Protein AF-A0A0U3MTY4-F1 (afdb_monomer_lite)

Structure (mmCIF, N/CA/C/O backbone):
data_AF-A0A0U3MTY4-F1
#
_entry.id   AF-A0A0U3MTY4-F1
#
loop_
_atom_site.group_PDB
_atom_site.id
_atom_site.type_symbol
_atom_site.label_atom_id
_atom_site.label_alt_id
_atom_site.label_comp_id
_atom_site.label_asym_id
_atom_site.label_entity_id
_atom_site.label_seq_id
_atom_site.pdbx_PDB_ins_code
_atom_site.Cartn_x
_atom_site.Cartn_y
_atom_site.Cartn_z
_atom_site.occupancy
_atom_site.B_iso_or_equiv
_atom_site.auth_seq_id
_atom_site.auth_comp_id
_atom_site.auth_asym_id
_atom_site.auth_atom_id
_atom_site.pdbx_PDB_model_num
ATOM 1 N N . MET A 1 1 ? -10.548 7.466 14.476 1.00 52.12 1 MET A N 1
ATOM 2 C CA . MET A 1 1 ? -11.327 6.507 13.657 1.00 52.12 1 MET A CA 1
ATOM 3 C C . MET A 1 1 ? -10.602 5.172 13.724 1.00 52.12 1 MET A C 1
ATOM 5 O O . MET A 1 1 ? -9.412 5.164 13.450 1.00 52.12 1 MET A O 1
ATOM 9 N N . ARG A 1 2 ? -11.253 4.092 14.171 1.00 67.44 2 ARG A N 1
ATOM 10 C CA . ARG A 1 2 ? -10.624 2.764 14.295 1.00 67.44 2 ARG A CA 1
ATOM 11 C C . ARG A 1 2 ? -10.901 1.958 13.025 1.00 67.44 2 ARG A C 1
ATOM 13 O O . ARG A 1 2 ? -12.053 1.902 12.595 1.00 67.44 2 ARG A O 1
ATOM 20 N N . LEU A 1 3 ? -9.863 1.382 12.421 1.00 75.12 3 LEU A N 1
ATOM 21 C CA . LEU A 1 3 ? -10.005 0.488 11.269 1.00 75.12 3 LEU A CA 1
ATOM 22 C C . LEU A 1 3 ? -10.712 -0.800 11.706 1.00 75.12 3 LEU A C 1
ATOM 24 O O . LEU A 1 3 ? -10.454 -1.323 12.790 1.00 75.12 3 LEU A O 1
ATOM 28 N N . ARG A 1 4 ? -11.644 -1.280 10.882 1.00 81.06 4 ARG A N 1
ATOM 29 C CA . ARG A 1 4 ? -12.361 -2.536 11.125 1.00 81.06 4 ARG A CA 1
ATOM 30 C C . ARG A 1 4 ? -11.575 -3.676 10.496 1.00 81.06 4 ARG A C 1
ATOM 32 O O . ARG A 1 4 ? -11.135 -3.550 9.359 1.00 81.06 4 ARG A O 1
ATOM 39 N N . GLU A 1 5 ? -11.465 -4.800 11.192 1.00 79.62 5 GLU A N 1
ATOM 40 C CA . GLU A 1 5 ? -10.658 -5.940 10.735 1.00 79.62 5 GLU A CA 1
ATOM 41 C C . GLU A 1 5 ? -11.144 -6.539 9.410 1.00 79.62 5 GLU A C 1
ATOM 43 O O . GLU A 1 5 ? -10.334 -6.932 8.582 1.00 79.62 5 GLU A O 1
ATOM 48 N N . ARG A 1 6 ? -12.457 -6.516 9.158 1.00 83.38 6 ARG A N 1
ATOM 49 C CA . ARG A 1 6 ? -13.062 -6.969 7.891 1.00 83.38 6 ARG A CA 1
ATOM 50 C C . ARG A 1 6 ? -12.635 -6.153 6.661 1.00 83.38 6 ARG A C 1
ATOM 52 O O . ARG A 1 6 ? -12.766 -6.625 5.541 1.00 83.38 6 ARG A O 1
ATOM 59 N N . ASP A 1 7 ? -12.230 -4.902 6.874 1.00 85.06 7 ASP A N 1
ATOM 60 C CA . ASP A 1 7 ? -11.846 -3.961 5.820 1.00 85.06 7 ASP A CA 1
ATOM 61 C C . ASP A 1 7 ? -10.319 -4.017 5.572 1.00 85.06 7 ASP A C 1
ATOM 63 O O . ASP A 1 7 ? -9.803 -3.315 4.699 1.00 85.06 7 ASP A O 1
ATOM 67 N N . LEU A 1 8 ? -9.584 -4.830 6.345 1.00 87.50 8 LEU A N 1
ATOM 68 C CA . LEU A 1 8 ? -8.151 -5.046 6.182 1.00 87.50 8 LEU A CA 1
ATOM 69 C C . LEU A 1 8 ? -7.893 -6.122 5.130 1.00 87.50 8 LEU A C 1
ATOM 71 O O . LEU A 1 8 ? -8.484 -7.199 5.144 1.00 87.50 8 LEU A O 1
ATOM 75 N N . VAL A 1 9 ? -6.944 -5.834 4.253 1.00 86.88 9 VAL A N 1
ATOM 76 C CA . VAL A 1 9 ? -6.429 -6.752 3.246 1.00 86.88 9 VAL A CA 1
ATOM 77 C C . VAL A 1 9 ? -4.999 -7.110 3.632 1.00 86.88 9 VAL A C 1
ATOM 79 O O . VAL A 1 9 ? -4.220 -6.243 4.039 1.00 86.88 9 VAL A O 1
ATOM 82 N N . THR A 1 10 ? -4.657 -8.392 3.520 1.00 86.19 10 THR A N 1
ATOM 83 C CA . THR A 1 10 ? -3.276 -8.853 3.666 1.00 86.19 10 THR A CA 1
ATOM 84 C C . THR A 1 10 ? -2.502 -8.507 2.403 1.00 86.19 10 THR A C 1
ATOM 86 O O . THR A 1 10 ? -2.853 -8.959 1.312 1.00 86.19 10 THR A O 1
ATOM 89 N N . VAL A 1 11 ? -1.446 -7.721 2.559 1.00 88.06 11 VAL A N 1
ATOM 90 C CA . VAL A 1 11 ? -0.533 -7.324 1.488 1.00 88.06 11 VAL A CA 1
ATOM 91 C C . VAL A 1 11 ? 0.891 -7.639 1.913 1.00 88.06 11 VAL A C 1
ATOM 93 O O . VAL A 1 11 ? 1.155 -7.923 3.083 1.00 88.06 11 VAL A O 1
ATOM 96 N N . TYR A 1 12 ? 1.814 -7.577 0.962 1.00 88.38 12 TYR A N 1
ATOM 97 C CA . TYR A 1 12 ? 3.202 -7.925 1.227 1.00 88.38 12 TYR A CA 1
ATOM 98 C C . TYR A 1 12 ? 4.131 -6.813 0.787 1.00 88.38 12 TYR A C 1
ATOM 100 O O . TYR A 1 12 ? 4.088 -6.381 -0.364 1.00 88.38 12 TYR A O 1
ATOM 108 N N . LEU A 1 13 ? 4.950 -6.361 1.727 1.00 89.50 13 LEU A N 1
ATOM 109 C CA . LEU A 1 13 ? 5.934 -5.311 1.541 1.00 89.50 13 LEU A CA 1
ATOM 110 C C . LEU A 1 13 ? 7.267 -5.921 1.132 1.00 89.50 13 LEU A C 1
ATOM 112 O O . LEU A 1 13 ? 7.789 -6.796 1.823 1.00 89.50 13 LEU A O 1
ATOM 116 N N . LYS A 1 14 ? 7.826 -5.417 0.039 1.00 88.88 14 LYS A N 1
ATOM 117 C CA . LYS A 1 14 ? 9.203 -5.652 -0.374 1.00 88.88 14 LYS A CA 1
ATOM 118 C C . LYS A 1 14 ? 9.987 -4.368 -0.207 1.00 88.88 14 LYS A C 1
ATOM 120 O O . LYS A 1 14 ? 9.618 -3.339 -0.771 1.00 88.88 14 LYS A O 1
ATOM 125 N N . ARG A 1 15 ? 11.072 -4.437 0.556 1.00 89.44 15 ARG A N 1
ATOM 126 C CA . ARG A 1 15 ? 11.910 -3.264 0.800 1.00 89.44 15 ARG A CA 1
ATOM 127 C C . ARG A 1 15 ? 12.653 -2.864 -0.458 1.00 89.44 15 ARG A C 1
ATOM 129 O O . ARG A 1 15 ? 13.180 -3.733 -1.149 1.00 89.44 15 ARG A O 1
ATOM 136 N N . TRP A 1 16 ? 12.700 -1.574 -0.743 1.00 87.88 16 TRP A N 1
ATOM 137 C CA . TRP A 1 16 ? 13.587 -1.064 -1.778 1.00 87.88 16 TRP A CA 1
ATOM 138 C C . TRP A 1 16 ? 15.035 -1.080 -1.280 1.00 87.88 16 TRP A C 1
ATOM 140 O O . TRP A 1 16 ? 15.312 -0.714 -0.136 1.00 87.88 16 TRP A O 1
ATOM 150 N N . GLN A 1 17 ? 15.956 -1.535 -2.127 1.00 85.00 17 GLN A N 1
ATOM 151 C CA . GLN A 1 17 ? 17.382 -1.567 -1.823 1.00 85.00 17 GLN A CA 1
ATOM 152 C C . GLN A 1 17 ? 18.210 -1.220 -3.058 1.00 85.00 17 GLN A C 1
ATOM 154 O O . GLN A 1 17 ? 17.905 -1.636 -4.179 1.00 85.00 17 GLN A O 1
ATOM 159 N N . GLU A 1 18 ? 19.281 -0.471 -2.831 1.00 82.94 18 GLU A N 1
ATOM 160 C CA . GLU A 1 18 ? 20.326 -0.227 -3.818 1.00 82.94 18 GLU A CA 1
ATOM 161 C C . GLU A 1 18 ? 21.480 -1.157 -3.461 1.00 82.94 18 GLU A C 1
ATOM 163 O O . GLU A 1 18 ? 22.083 -1.026 -2.397 1.00 82.94 18 GLU A O 1
ATOM 168 N N . ILE A 1 19 ? 21.708 -2.164 -4.302 1.00 76.69 19 ILE A N 1
ATOM 169 C CA . ILE A 1 19 ? 22.835 -3.080 -4.143 1.00 76.69 19 ILE A CA 1
ATOM 170 C C . ILE A 1 19 ? 23.968 -2.505 -4.981 1.00 76.69 19 ILE A C 1
ATOM 172 O O . ILE A 1 19 ? 23.798 -2.261 -6.178 1.00 76.69 19 ILE A O 1
ATOM 176 N N . GLU A 1 20 ? 25.098 -2.261 -4.333 1.00 75.38 20 GLU A N 1
ATOM 177 C CA . GLU A 1 20 ? 26.342 -1.914 -5.004 1.00 75.38 20 GLU A CA 1
ATOM 178 C C . GLU A 1 20 ? 27.078 -3.212 -5.326 1.00 75.38 20 GLU A C 1
ATOM 180 O O . GLU A 1 20 ? 27.312 -4.032 -4.435 1.00 75.38 20 GLU A O 1
ATOM 185 N N . ASP A 1 21 ? 27.358 -3.428 -6.607 1.00 73.88 21 ASP A N 1
ATOM 186 C CA . ASP A 1 21 ? 28.194 -4.543 -7.044 1.00 73.88 21 ASP A CA 1
ATOM 187 C C . ASP A 1 21 ? 29.683 -4.164 -6.965 1.00 73.88 21 ASP A C 1
ATOM 189 O O . ASP A 1 21 ? 30.025 -2.983 -6.861 1.00 73.88 21 ASP A O 1
ATOM 193 N N . ASP A 1 22 ? 30.570 -5.156 -7.041 1.00 69.00 22 ASP A N 1
ATOM 194 C CA . ASP A 1 22 ? 32.033 -5.007 -6.936 1.00 69.00 22 ASP A CA 1
ATOM 195 C C . ASP A 1 22 ? 32.613 -4.068 -8.018 1.00 69.00 22 ASP A C 1
ATOM 197 O O . ASP A 1 22 ? 33.683 -3.486 -7.863 1.00 69.00 22 ASP A O 1
ATOM 201 N N . GLU A 1 23 ? 31.853 -3.832 -9.091 1.00 73.81 23 GLU A N 1
ATOM 202 C CA . GLU A 1 23 ? 32.178 -2.890 -10.168 1.00 73.81 23 GLU A CA 1
ATOM 203 C C . GLU A 1 23 ? 31.660 -1.453 -9.933 1.00 73.81 23 GLU A C 1
ATOM 205 O O . GLU A 1 23 ? 31.729 -0.614 -10.834 1.00 73.81 23 GLU A O 1
ATOM 210 N N . GLY A 1 24 ? 31.116 -1.141 -8.750 1.00 64.75 24 GLY A N 1
ATOM 211 C CA . GLY A 1 24 ? 30.601 0.192 -8.401 1.00 64.75 24 GLY A CA 1
ATOM 212 C C . GLY A 1 24 ? 29.316 0.583 -9.142 1.00 64.75 24 GLY A C 1
ATOM 213 O O . GLY A 1 24 ? 28.932 1.754 -9.169 1.00 64.75 24 GLY A O 1
ATOM 214 N N . ASN A 1 25 ? 28.640 -0.386 -9.764 1.00 70.31 25 ASN A N 1
ATOM 215 C CA . ASN A 1 25 ? 27.360 -0.176 -10.430 1.00 70.31 25 ASN A CA 1
ATOM 216 C C . ASN A 1 25 ? 26.207 -0.314 -9.427 1.00 70.31 25 ASN A C 1
ATOM 218 O O . ASN A 1 25 ? 26.067 -1.337 -8.757 1.00 70.31 25 ASN A O 1
ATOM 222 N N . SER A 1 26 ? 25.342 0.702 -9.356 1.00 72.81 26 SER A N 1
ATOM 223 C CA . SER A 1 26 ? 24.161 0.695 -8.485 1.00 72.81 26 SER A CA 1
ATOM 224 C C . SER A 1 26 ? 22.995 -0.053 -9.141 1.00 72.81 26 SER A C 1
ATOM 226 O O . SER A 1 26 ? 22.286 0.489 -9.998 1.00 72.81 26 SER A O 1
ATOM 228 N N . ILE A 1 27 ? 22.757 -1.295 -8.722 1.00 74.94 27 ILE A N 1
ATOM 229 C CA . ILE A 1 27 ? 21.599 -2.081 -9.151 1.00 74.94 27 ILE A CA 1
ATOM 230 C C . ILE A 1 27 ? 20.421 -1.727 -8.238 1.00 74.94 27 ILE A C 1
ATOM 232 O O . ILE A 1 27 ? 20.386 -2.068 -7.054 1.00 74.94 27 ILE A O 1
ATOM 236 N N . LYS A 1 28 ? 19.432 -1.022 -8.797 1.00 82.25 28 LYS A N 1
ATOM 237 C CA . LYS A 1 28 ? 18.185 -0.679 -8.097 1.00 82.25 28 LYS A CA 1
ATOM 238 C C . LYS A 1 28 ? 17.263 -1.890 -8.079 1.00 82.25 28 LYS A C 1
ATOM 240 O O . LYS A 1 28 ? 16.896 -2.394 -9.141 1.00 82.25 28 LYS A O 1
ATOM 245 N N . GLY A 1 29 ? 16.849 -2.326 -6.894 1.00 82.12 29 GLY A N 1
ATOM 246 C CA . GLY A 1 29 ? 16.024 -3.518 -6.755 1.00 82.12 29 GLY A CA 1
ATOM 247 C C . GLY A 1 29 ? 15.126 -3.516 -5.527 1.00 82.12 29 GLY A C 1
ATOM 248 O O . GLY A 1 29 ? 15.065 -2.564 -4.751 1.00 82.12 29 GLY A O 1
ATOM 249 N N . TYR A 1 30 ? 14.411 -4.624 -5.375 1.00 84.44 30 TYR A N 1
ATOM 250 C CA . TYR A 1 30 ? 13.613 -4.921 -4.195 1.00 84.44 30 TYR A CA 1
ATOM 251 C C . TYR A 1 30 ? 14.207 -6.128 -3.478 1.00 84.44 30 TYR A C 1
ATOM 253 O O . TYR A 1 30 ? 14.767 -7.019 -4.117 1.00 84.44 30 TYR A O 1
ATOM 261 N N . SER A 1 31 ? 14.044 -6.171 -2.161 1.00 81.94 31 SER A N 1
ATOM 262 C CA . SER A 1 31 ? 14.431 -7.318 -1.354 1.00 81.94 31 SER A CA 1
ATOM 263 C C . SER A 1 31 ? 13.641 -8.568 -1.744 1.00 81.94 31 SER A C 1
ATOM 265 O O . SER A 1 31 ? 12.460 -8.512 -2.108 1.00 81.94 31 SER A O 1
ATOM 267 N N . ASN A 1 32 ? 14.306 -9.715 -1.615 1.00 76.06 32 ASN A N 1
ATOM 268 C CA . ASN A 1 32 ? 13.680 -11.028 -1.735 1.00 76.06 32 ASN A CA 1
ATOM 269 C C . ASN A 1 32 ? 12.766 -11.338 -0.538 1.00 76.06 32 ASN A C 1
ATOM 271 O O . ASN A 1 32 ? 11.873 -12.179 -0.650 1.00 76.06 32 ASN A O 1
ATOM 275 N N . GLU A 1 33 ? 12.970 -10.660 0.594 1.00 77.38 33 GLU A N 1
ATOM 276 C CA . GLU A 1 33 ? 12.157 -10.819 1.793 1.00 77.38 33 GLU A CA 1
ATOM 277 C C . GLU A 1 33 ? 10.846 -10.038 1.660 1.00 77.38 33 GLU A C 1
ATOM 279 O O . GLU A 1 33 ? 10.830 -8.830 1.412 1.00 77.38 33 GLU A O 1
ATOM 284 N N . ALA A 1 34 ? 9.729 -10.745 1.834 1.00 81.94 34 ALA A N 1
ATOM 285 C CA . ALA A 1 34 ? 8.394 -10.167 1.820 1.00 81.94 34 ALA A CA 1
ATOM 286 C C . ALA A 1 34 ? 7.831 -10.127 3.245 1.00 81.94 34 ALA A C 1
ATOM 288 O O . ALA A 1 34 ? 7.664 -11.167 3.884 1.00 81.94 34 ALA A O 1
ATOM 289 N N . ILE A 1 35 ? 7.513 -8.929 3.733 1.00 85.94 35 ILE A N 1
ATOM 290 C CA . ILE A 1 35 ? 6.916 -8.724 5.054 1.00 85.94 35 ILE A CA 1
ATOM 291 C C . ILE A 1 35 ? 5.398 -8.696 4.891 1.00 85.94 35 ILE A C 1
ATOM 293 O O . ILE A 1 35 ? 4.859 -7.840 4.188 1.00 85.94 35 ILE A O 1
ATOM 297 N N . GLU A 1 36 ? 4.705 -9.636 5.532 1.00 85.56 36 GLU A N 1
ATOM 298 C CA . GLU A 1 36 ? 3.243 -9.647 5.556 1.00 85.56 36 GLU A CA 1
ATOM 299 C C . GLU A 1 36 ? 2.723 -8.516 6.445 1.00 85.56 36 GLU A C 1
ATOM 301 O O . GLU A 1 36 ? 3.131 -8.371 7.598 1.00 85.56 36 GLU A O 1
ATOM 306 N N . LEU A 1 37 ? 1.791 -7.726 5.921 1.00 88.06 37 LEU A N 1
ATOM 307 C CA . LEU A 1 37 ? 1.131 -6.682 6.687 1.00 88.06 37 LEU A CA 1
ATOM 308 C C . LEU A 1 37 ? -0.350 -6.593 6.328 1.00 88.06 37 LEU A C 1
ATOM 310 O O . LEU A 1 37 ? -0.784 -6.951 5.233 1.00 88.06 37 LEU A O 1
ATOM 314 N N . LYS A 1 38 ? -1.144 -6.084 7.268 1.00 88.56 38 LYS A N 1
ATOM 315 C CA . LYS A 1 38 ? -2.581 -5.871 7.086 1.00 88.56 38 LYS A CA 1
ATOM 316 C C . LYS A 1 38 ? -2.863 -4.381 7.006 1.00 88.56 38 LYS A C 1
ATOM 318 O O . LYS A 1 38 ? -2.589 -3.641 7.947 1.00 88.56 38 LYS A O 1
ATOM 323 N N . MET A 1 39 ? -3.424 -3.937 5.889 1.00 90.44 39 MET A N 1
ATOM 324 C CA . MET A 1 39 ? -3.810 -2.540 5.685 1.00 90.44 39 MET A CA 1
ATOM 325 C C . MET A 1 39 ? -5.165 -2.450 4.994 1.00 90.44 39 MET A C 1
ATOM 327 O O . MET A 1 39 ? -5.580 -3.363 4.284 1.00 90.44 39 MET A O 1
ATOM 331 N N . ASN A 1 40 ? -5.875 -1.345 5.193 1.00 91.69 40 ASN A N 1
ATOM 332 C CA . ASN A 1 40 ? -7.065 -1.057 4.405 1.00 91.69 40 ASN A CA 1
ATOM 333 C C . ASN A 1 40 ? -6.639 -0.437 3.076 1.00 91.69 40 ASN A C 1
ATOM 335 O O . ASN A 1 40 ? -5.879 0.526 3.076 1.00 91.69 40 ASN A O 1
ATOM 339 N N . VAL A 1 41 ? -7.132 -0.983 1.968 1.00 90.50 41 VAL A N 1
ATOM 340 C CA . VAL A 1 41 ? -6.754 -0.576 0.611 1.00 90.50 41 VAL A CA 1
ATOM 341 C C . VAL A 1 41 ? -7.994 -0.043 -0.084 1.00 90.50 41 VAL A C 1
ATOM 343 O O . VAL A 1 41 ? -8.993 -0.751 -0.214 1.00 90.50 41 VAL A O 1
ATOM 346 N N . GLN A 1 42 ? -7.942 1.203 -0.537 1.00 90.25 42 GLN A N 1
ATOM 347 C CA . GLN A 1 42 ? -9.034 1.857 -1.251 1.00 90.25 42 GLN A CA 1
ATOM 348 C C . GLN A 1 42 ? -8.513 2.454 -2.558 1.00 90.25 42 GLN A C 1
ATOM 350 O O . GLN A 1 42 ? -7.336 2.785 -2.692 1.00 90.25 42 GLN A O 1
ATOM 355 N N . SER A 1 43 ? -9.380 2.589 -3.561 1.00 90.19 43 SER A N 1
ATOM 356 C CA . SER A 1 43 ? -9.030 3.371 -4.751 1.00 90.19 43 SER A CA 1
ATOM 357 C C . SER A 1 43 ? -8.879 4.841 -4.366 1.00 90.19 43 SER A C 1
ATOM 359 O O . SER A 1 43 ? -9.692 5.356 -3.597 1.00 90.19 43 SER A O 1
ATOM 361 N N . ALA A 1 44 ? -7.855 5.516 -4.892 1.00 87.62 44 ALA A N 1
ATOM 362 C CA . ALA A 1 44 ? -7.755 6.958 -4.732 1.00 87.62 44 ALA A CA 1
ATOM 363 C C . ALA A 1 44 ? -8.953 7.629 -5.419 1.00 87.62 44 ALA A C 1
ATOM 365 O O . ALA A 1 44 ? -9.355 7.251 -6.520 1.00 87.62 44 ALA A O 1
ATOM 366 N N . GLY A 1 45 ? -9.558 8.601 -4.743 1.00 85.75 45 GLY A N 1
ATOM 367 C CA . GLY A 1 45 ? -10.759 9.272 -5.219 1.00 85.75 45 GLY A CA 1
ATOM 368 C C . GLY A 1 45 ? -10.945 10.637 -4.570 1.00 85.75 45 GLY A C 1
ATOM 369 O O . GLY A 1 45 ? -10.211 11.020 -3.660 1.00 85.75 45 GLY A O 1
ATOM 370 N N . GLY A 1 46 ? -11.945 11.374 -5.048 1.00 86.50 46 GLY A N 1
ATOM 371 C CA . GLY A 1 46 ? -12.230 12.740 -4.613 1.00 86.50 46 GLY A CA 1
ATOM 372 C C . GLY A 1 46 ? -11.533 13.806 -5.461 1.00 86.50 46 GLY A C 1
ATOM 373 O O . GLY A 1 46 ? -10.605 13.524 -6.219 1.00 86.50 46 GLY A O 1
ATOM 374 N N . GLN A 1 47 ? -12.003 15.050 -5.328 1.00 86.44 47 GLN A N 1
ATOM 375 C CA . GLN A 1 47 ? -11.545 16.179 -6.150 1.00 86.44 47 GLN A CA 1
ATOM 376 C C . GLN A 1 47 ? -10.041 16.448 -5.993 1.00 86.44 47 GLN A C 1
ATOM 378 O O . GLN A 1 47 ? -9.361 16.696 -6.980 1.00 86.44 47 GLN A O 1
ATOM 383 N N . ILE A 1 48 ? -9.505 16.326 -4.773 1.00 86.25 48 ILE A N 1
ATOM 384 C CA . ILE A 1 48 ? -8.083 16.582 -4.485 1.00 86.25 48 ILE A CA 1
ATOM 385 C C . ILE A 1 48 ? -7.184 15.572 -5.213 1.00 86.25 48 ILE A C 1
ATOM 387 O O . ILE A 1 48 ? -6.230 15.960 -5.883 1.00 86.25 48 ILE A O 1
ATOM 391 N N . ALA A 1 49 ? -7.509 14.279 -5.126 1.00 85.69 49 ALA A N 1
ATOM 392 C CA . ALA A 1 49 ? -6.733 13.233 -5.784 1.00 85.69 49 ALA A CA 1
ATOM 393 C C . ALA A 1 49 ? -6.837 13.325 -7.315 1.00 85.69 49 ALA A C 1
ATOM 395 O O . ALA A 1 49 ? -5.845 13.112 -8.006 1.00 85.69 49 ALA A O 1
ATOM 396 N N . ALA A 1 50 ? -8.012 13.679 -7.845 1.00 88.56 50 ALA A N 1
ATOM 397 C CA . ALA A 1 50 ? -8.207 13.871 -9.279 1.00 88.56 50 ALA A CA 1
ATOM 398 C C . ALA A 1 50 ? -7.357 15.023 -9.832 1.00 88.56 50 ALA A C 1
ATOM 400 O O . ALA A 1 50 ? -6.774 14.881 -10.900 1.00 88.56 50 ALA A O 1
ATOM 401 N N . THR A 1 51 ? -7.228 16.128 -9.097 1.00 90.19 51 THR A N 1
ATOM 402 C CA . THR A 1 51 ? -6.344 17.233 -9.492 1.00 90.19 51 THR A CA 1
ATOM 403 C C . THR A 1 51 ? -4.870 16.835 -9.433 1.00 90.19 51 THR A C 1
ATOM 405 O O . THR A 1 51 ? -4.110 17.210 -10.319 1.00 90.19 51 THR A O 1
ATOM 408 N N . LEU A 1 52 ? -4.461 16.076 -8.410 1.00 88.75 52 LEU A N 1
ATOM 409 C CA . LEU A 1 52 ? -3.056 15.710 -8.211 1.00 88.75 52 LEU A CA 1
ATOM 410 C C . LEU A 1 52 ? -2.568 14.654 -9.212 1.00 88.75 52 LEU A C 1
ATOM 412 O O . LEU A 1 52 ? -1.474 14.779 -9.751 1.00 88.75 52 LEU A O 1
ATOM 416 N N . TYR A 1 53 ? -3.372 13.617 -9.448 1.00 86.69 53 TYR A N 1
ATOM 417 C CA . TYR A 1 53 ? -2.980 12.462 -10.260 1.00 86.69 53 TYR A CA 1
ATOM 418 C C . TYR A 1 53 ? -3.597 12.462 -11.661 1.00 86.69 53 TYR A C 1
ATOM 420 O O . TYR A 1 53 ? -3.142 11.711 -12.520 1.00 86.69 53 TYR A O 1
ATOM 428 N N . GLY A 1 54 ? -4.623 13.279 -11.921 1.00 88.81 54 GLY A N 1
ATOM 429 C CA . GLY A 1 54 ? -5.260 13.397 -13.233 1.00 88.81 54 GLY A CA 1
ATOM 430 C C . GLY A 1 54 ? -5.635 12.037 -13.827 1.00 88.81 54 GLY A C 1
ATOM 431 O O . GLY A 1 54 ? -6.383 11.260 -13.230 1.00 88.81 54 GLY A O 1
ATOM 432 N N . SER A 1 55 ? -5.063 11.733 -14.993 1.00 87.12 55 SER A N 1
ATOM 433 C CA . SER A 1 55 ? -5.264 10.473 -15.722 1.00 87.12 55 SER A CA 1
ATOM 434 C C . SER A 1 55 ? -4.689 9.234 -15.021 1.00 87.12 55 SER A C 1
ATOM 436 O O . SER A 1 55 ? -5.051 8.114 -15.376 1.00 87.12 55 SER A O 1
ATOM 438 N N . GLU A 1 56 ? -3.806 9.404 -14.034 1.00 88.62 56 GLU A N 1
ATOM 439 C CA . GLU A 1 56 ? -3.197 8.304 -13.278 1.00 88.62 56 GLU A CA 1
ATOM 440 C C . GLU A 1 56 ? -4.032 7.870 -12.068 1.00 88.62 56 GLU A C 1
ATOM 442 O O . GLU A 1 56 ? -3.786 6.801 -11.515 1.00 88.62 56 GLU A O 1
ATOM 447 N N . LEU A 1 57 ? -5.062 8.639 -11.691 1.00 88.00 57 LEU A N 1
ATOM 448 C CA . LEU A 1 57 ? -5.973 8.340 -10.580 1.00 88.00 57 LEU A CA 1
ATOM 449 C C . LEU A 1 57 ? -6.441 6.867 -10.490 1.00 88.00 57 LEU A C 1
ATOM 451 O O . LEU A 1 57 ? -6.390 6.318 -9.387 1.00 88.00 57 LEU A O 1
ATOM 455 N N . PRO A 1 58 ? -6.858 6.177 -11.579 1.00 88.25 58 PRO A N 1
ATOM 456 C CA . PRO A 1 58 ? -7.272 4.769 -11.494 1.00 88.25 58 PRO A CA 1
ATOM 457 C C . PRO A 1 58 ? -6.154 3.809 -11.052 1.00 88.25 58 PRO A C 1
ATOM 459 O O . PRO A 1 58 ? -6.442 2.724 -10.535 1.00 88.25 58 PRO A O 1
ATOM 462 N N . TYR A 1 59 ? -4.892 4.198 -11.234 1.00 90.56 59 TYR A N 1
ATOM 463 C CA . TYR A 1 59 ? -3.700 3.428 -10.874 1.00 90.56 59 TYR A CA 1
ATOM 464 C C . TYR A 1 59 ? -3.137 3.792 -9.501 1.00 90.56 59 TYR A C 1
ATOM 466 O O . TYR A 1 59 ? -2.156 3.189 -9.064 1.00 90.56 59 TYR A O 1
ATOM 474 N N . VAL A 1 60 ? -3.765 4.745 -8.811 1.00 91.75 60 VAL A N 1
ATOM 475 C CA . VAL A 1 60 ? -3.384 5.159 -7.465 1.00 91.75 60 VAL A CA 1
ATOM 476 C C . VAL A 1 60 ? -4.335 4.530 -6.448 1.00 91.75 60 VAL A C 1
ATOM 478 O O . VAL A 1 60 ? -5.564 4.550 -6.591 1.00 91.75 60 VAL A O 1
ATOM 481 N N . LYS A 1 61 ? -3.768 3.948 -5.392 1.00 92.31 61 LYS A N 1
ATOM 482 C CA . LYS A 1 61 ? -4.508 3.435 -4.236 1.00 92.31 61 LYS A CA 1
ATOM 483 C C . LYS A 1 61 ? -4.182 4.271 -3.007 1.00 92.31 61 LYS A C 1
ATOM 485 O O . LYS A 1 61 ? -3.030 4.612 -2.762 1.00 92.31 61 LYS A O 1
ATOM 490 N N . ALA A 1 62 ? -5.209 4.572 -2.226 1.00 92.06 62 ALA A N 1
ATOM 491 C CA . ALA A 1 62 ? -5.085 5.187 -0.917 1.00 92.06 62 ALA A CA 1
ATOM 492 C C . ALA A 1 62 ? -5.229 4.091 0.138 1.00 92.06 62 ALA A C 1
ATOM 494 O O . ALA A 1 62 ? -6.252 3.406 0.198 1.00 92.06 62 ALA A O 1
ATOM 495 N N . CYS A 1 63 ? -4.200 3.915 0.956 1.00 91.88 63 CYS A N 1
ATOM 496 C CA . CYS A 1 63 ? -4.142 2.861 1.952 1.00 91.88 63 CYS A CA 1
ATOM 497 C C . CYS A 1 63 ? -4.029 3.438 3.358 1.00 91.88 63 CYS A C 1
ATOM 499 O O . CYS A 1 63 ? -3.414 4.481 3.569 1.00 91.88 63 CYS A O 1
ATOM 501 N N . LYS A 1 64 ? -4.607 2.740 4.333 1.00 92.06 64 LYS A N 1
ATOM 502 C CA . LYS A 1 64 ? -4.468 3.062 5.754 1.00 92.06 64 LYS A CA 1
ATOM 503 C C . LYS A 1 64 ? -3.840 1.890 6.468 1.00 92.06 64 LYS A C 1
ATOM 505 O O . LYS A 1 64 ? -4.412 0.799 6.500 1.00 92.06 64 LYS A O 1
ATOM 510 N N . TYR A 1 65 ? -2.681 2.134 7.051 1.00 92.06 65 TYR A N 1
ATOM 511 C CA . TYR A 1 65 ? -1.932 1.133 7.782 1.00 92.06 65 TYR A CA 1
ATOM 512 C C . TYR A 1 65 ? -1.866 1.493 9.262 1.00 92.06 65 TYR A C 1
ATOM 514 O O . TYR A 1 65 ? -1.623 2.641 9.631 1.00 92.06 65 TYR A O 1
ATOM 522 N N . GLN A 1 66 ? -2.100 0.499 10.108 1.00 89.38 66 GLN A N 1
ATOM 523 C CA . GLN A 1 66 ? -1.997 0.620 11.552 1.00 89.38 66 GLN A CA 1
ATOM 524 C C . GLN A 1 66 ? -1.242 -0.608 12.059 1.00 89.38 66 GLN A C 1
ATOM 526 O O . GLN A 1 66 ? -1.814 -1.688 12.176 1.00 89.38 66 GLN A O 1
ATOM 531 N N . GLY A 1 67 ? 0.049 -0.437 12.321 1.00 86.81 67 GLY A N 1
ATOM 532 C CA . GLY A 1 67 ? 0.931 -1.490 12.807 1.00 86.81 67 GLY A CA 1
ATOM 533 C C . GLY A 1 67 ? 2.331 -0.953 13.086 1.00 86.81 67 GLY A C 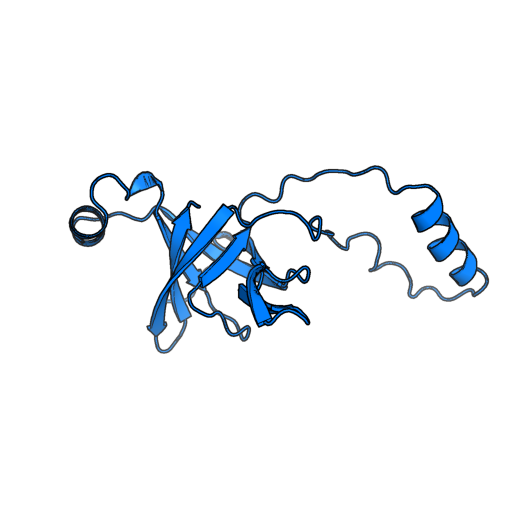1
ATOM 534 O O . GLY A 1 67 ? 2.574 0.247 12.968 1.00 86.81 67 GLY A O 1
ATOM 535 N N . GLU A 1 68 ? 3.236 -1.849 13.465 1.00 86.69 68 GLU A N 1
ATOM 536 C CA . GLU A 1 68 ? 4.583 -1.501 13.944 1.00 86.69 68 GLU A CA 1
ATOM 537 C C . GLU A 1 68 ? 5.647 -1.544 12.839 1.00 86.69 68 GLU A C 1
ATOM 539 O O . GLU A 1 68 ? 6.714 -0.952 12.977 1.00 86.69 68 GLU A O 1
ATOM 544 N N . VAL A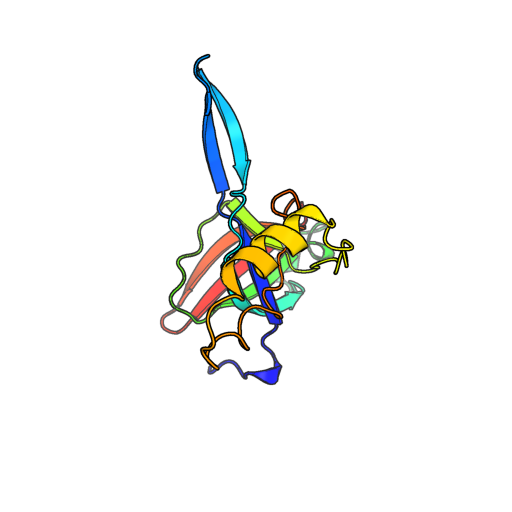 1 69 ? 5.362 -2.225 11.723 1.00 89.00 69 VAL A N 1
ATOM 545 C CA . VAL A 1 69 ? 6.287 -2.287 10.582 1.00 89.00 69 VAL A CA 1
ATOM 546 C C . VAL A 1 69 ? 6.514 -0.889 10.011 1.00 89.00 69 VAL A C 1
ATOM 548 O O . VAL A 1 69 ? 5.571 -0.216 9.595 1.00 89.00 69 VAL A O 1
ATOM 551 N N . VAL A 1 70 ? 7.780 -0.483 9.953 1.00 89.62 70 VAL A N 1
ATOM 552 C CA . VAL A 1 70 ? 8.206 0.757 9.303 1.00 89.62 70 VAL A CA 1
ATOM 553 C C . VAL A 1 70 ? 8.164 0.560 7.789 1.00 89.62 70 VAL A C 1
ATOM 555 O O . VAL A 1 70 ? 8.839 -0.323 7.258 1.00 89.62 70 VAL A O 1
ATOM 558 N N . ILE A 1 71 ? 7.355 1.379 7.121 1.00 91.50 71 ILE A N 1
ATOM 559 C CA . ILE A 1 71 ? 7.212 1.432 5.663 1.00 91.50 71 ILE A CA 1
ATOM 560 C C . ILE A 1 71 ? 7.906 2.705 5.187 1.00 91.50 71 ILE A C 1
ATOM 562 O O . ILE A 1 71 ? 7.760 3.751 5.824 1.00 91.50 71 ILE A O 1
ATOM 566 N N . GLN A 1 72 ? 8.652 2.616 4.092 1.00 91.25 72 GLN A N 1
ATOM 567 C CA . GLN A 1 72 ? 9.373 3.736 3.500 1.00 91.25 72 GLN A CA 1
ATOM 568 C C . GLN A 1 72 ? 8.859 4.044 2.094 1.00 91.25 72 GLN A C 1
ATOM 570 O O . GLN A 1 72 ? 8.221 3.224 1.433 1.00 91.25 72 GLN A O 1
ATOM 575 N N . GLU A 1 73 ? 9.116 5.268 1.640 1.00 91.69 73 GLU A N 1
ATOM 576 C CA . GLU A 1 73 ? 8.882 5.638 0.245 1.00 91.69 73 GLU A CA 1
ATOM 577 C C . GLU A 1 73 ? 9.772 4.787 -0.671 1.00 91.69 73 GLU A C 1
ATOM 579 O O . GLU A 1 73 ? 10.868 4.386 -0.280 1.00 91.69 73 GLU A O 1
ATOM 584 N N . LYS A 1 74 ? 9.291 4.511 -1.888 1.00 90.75 74 LYS A N 1
ATOM 585 C CA . LYS A 1 74 ? 9.848 3.556 -2.866 1.00 90.75 74 LYS A CA 1
ATOM 586 C C . LYS A 1 74 ? 9.684 2.080 -2.527 1.00 90.75 74 LYS A C 1
ATOM 588 O O . LYS A 1 74 ? 9.917 1.253 -3.408 1.00 90.75 74 LYS A O 1
ATOM 593 N N . ASP A 1 75 ? 9.265 1.721 -1.313 1.00 92.06 75 ASP A N 1
ATOM 594 C CA . ASP A 1 75 ? 8.986 0.320 -1.011 1.00 92.06 75 ASP A CA 1
ATOM 595 C C . ASP A 1 75 ? 7.907 -0.239 -1.951 1.00 92.06 75 ASP A C 1
ATOM 597 O O . ASP A 1 75 ? 6.983 0.453 -2.390 1.00 92.06 75 ASP A O 1
ATOM 601 N N . GLY A 1 76 ? 8.037 -1.522 -2.266 1.00 90.88 76 GLY A N 1
ATOM 602 C CA . GLY A 1 76 ? 7.131 -2.241 -3.144 1.00 90.88 76 GLY A CA 1
ATOM 603 C C . GLY A 1 76 ? 6.013 -2.917 -2.364 1.00 90.88 76 GLY A C 1
ATOM 604 O O . GLY A 1 76 ? 6.265 -3.569 -1.354 1.00 90.88 76 GLY A O 1
ATOM 605 N N . ILE A 1 77 ? 4.780 -2.831 -2.856 1.00 90.06 77 ILE A N 1
ATOM 606 C CA . ILE A 1 77 ? 3.630 -3.555 -2.312 1.00 90.06 77 ILE A CA 1
ATOM 607 C C . ILE A 1 77 ? 3.093 -4.542 -3.349 1.00 90.06 77 ILE A C 1
ATOM 609 O O . ILE A 1 77 ? 2.705 -4.171 -4.460 1.00 90.06 77 ILE A O 1
ATOM 613 N N . CYS A 1 78 ? 2.995 -5.804 -2.943 1.00 87.62 78 CYS A N 1
ATOM 614 C CA . CYS A 1 78 ? 2.296 -6.850 -3.678 1.00 87.62 78 CYS A CA 1
ATOM 615 C C . CYS A 1 78 ? 0.863 -6.962 -3.143 1.00 87.62 78 CYS A C 1
ATOM 617 O O . CYS A 1 78 ? 0.632 -7.507 -2.058 1.00 87.62 78 CYS A O 1
ATOM 619 N N . LEU A 1 79 ? -0.099 -6.434 -3.905 1.00 78.25 79 LEU A N 1
ATOM 620 C CA . LEU A 1 79 ? -1.534 -6.547 -3.612 1.00 78.25 79 LEU A CA 1
ATOM 621 C C . LEU A 1 79 ? -2.121 -7.821 -4.215 1.00 78.25 79 LEU A C 1
ATOM 623 O O . LEU A 1 79 ? -2.962 -8.480 -3.604 1.00 78.25 79 LEU A O 1
ATOM 627 N N . TYR A 1 80 ? -1.655 -8.182 -5.410 1.00 66.62 80 TYR A N 1
ATOM 628 C CA . TYR A 1 80 ? -2.101 -9.364 -6.119 1.00 66.62 80 TYR A CA 1
ATOM 629 C C . TYR A 1 80 ? -1.022 -10.422 -5.990 1.00 66.62 80 TYR A C 1
ATOM 631 O O . TYR A 1 80 ? -0.248 -10.676 -6.909 1.00 66.62 80 TYR A O 1
ATOM 639 N N . THR A 1 81 ? -0.973 -11.091 -4.838 1.00 52.41 81 THR A N 1
ATOM 640 C CA . THR A 1 81 ? -0.244 -12.357 -4.786 1.00 52.41 81 THR A CA 1
ATOM 641 C C . THR A 1 81 ? -0.936 -13.317 -5.737 1.00 52.41 81 THR A C 1
ATOM 643 O O . THR A 1 81 ? -1.950 -13.922 -5.385 1.00 52.41 81 THR A O 1
ATOM 646 N N . LYS A 1 82 ? -0.400 -13.443 -6.953 1.00 44.81 82 LYS A N 1
ATOM 647 C CA . LYS A 1 82 ? -0.646 -14.598 -7.802 1.00 44.81 82 LYS A CA 1
ATOM 648 C C . LYS A 1 82 ? -0.256 -15.782 -6.928 1.00 44.81 82 LYS A C 1
ATOM 650 O O . LYS A 1 82 ? 0.914 -15.924 -6.579 1.00 44.81 82 LYS A O 1
ATOM 655 N N . LEU A 1 83 ? -1.240 -16.566 -6.493 1.00 42.69 83 LEU A N 1
ATOM 656 C CA . LEU A 1 83 ? -0.983 -17.894 -5.960 1.00 42.69 83 LEU A CA 1
ATOM 657 C C . LEU A 1 83 ? -0.389 -18.681 -7.134 1.00 42.69 83 LEU A C 1
ATOM 659 O O . LEU A 1 83 ? -1.096 -19.345 -7.885 1.00 42.69 83 LEU A O 1
ATOM 663 N N . LEU A 1 84 ? 0.913 -18.534 -7.363 1.00 41.25 84 LEU A N 1
ATOM 664 C CA . LEU A 1 84 ? 1.655 -19.556 -8.062 1.00 41.25 84 LEU A CA 1
ATOM 665 C C . LEU A 1 84 ? 1.761 -20.667 -7.033 1.00 41.25 84 LEU A C 1
ATOM 667 O O . LEU A 1 84 ? 2.628 -20.662 -6.166 1.00 41.25 84 LEU A O 1
ATOM 671 N N . ILE A 1 85 ? 0.796 -21.578 -7.091 1.00 41.44 85 ILE A N 1
ATOM 672 C CA . ILE A 1 85 ? 0.958 -22.931 -6.579 1.00 41.44 85 ILE A CA 1
ATOM 673 C C . ILE A 1 85 ? 2.090 -23.519 -7.427 1.00 41.44 85 ILE A C 1
ATOM 675 O O . ILE A 1 85 ? 1.863 -24.139 -8.461 1.00 41.44 85 ILE A O 1
ATOM 679 N N . GLN A 1 86 ? 3.330 -23.181 -7.079 1.00 45.69 86 GLN A N 1
ATOM 680 C CA . GLN A 1 86 ? 4.490 -23.860 -7.628 1.00 45.69 86 GLN A CA 1
ATOM 681 C C . GLN A 1 86 ? 4.403 -25.260 -7.015 1.00 45.69 86 GLN A C 1
ATOM 683 O O . GLN A 1 86 ? 4.319 -25.346 -5.784 1.00 45.69 86 GLN A O 1
ATOM 688 N N . PRO A 1 87 ? 4.349 -26.350 -7.799 1.00 41.53 87 PRO A N 1
ATOM 689 C CA . PRO A 1 87 ? 4.588 -27.657 -7.212 1.00 41.53 87 PRO A CA 1
ATOM 690 C C . PRO A 1 87 ? 5.964 -27.569 -6.548 1.00 41.53 87 PRO A C 1
ATOM 692 O O . PRO A 1 87 ? 6.935 -27.232 -7.227 1.00 41.53 87 PRO A O 1
ATOM 695 N N . LEU A 1 88 ? 6.035 -27.767 -5.224 1.00 46.56 88 LEU A N 1
ATOM 696 C CA . LEU A 1 88 ? 7.322 -27.903 -4.543 1.00 46.56 88 LEU A CA 1
ATOM 697 C C . LEU A 1 88 ? 8.133 -28.932 -5.334 1.00 46.56 88 LEU A C 1
ATOM 699 O O . LEU A 1 88 ? 7.626 -30.023 -5.619 1.00 46.56 88 LEU A O 1
ATOM 703 N N . THR A 1 89 ? 9.349 -28.583 -5.744 1.00 50.16 89 THR A N 1
ATOM 704 C CA . THR A 1 89 ? 10.222 -29.573 -6.369 1.00 50.16 89 THR A CA 1
ATOM 705 C C . THR A 1 89 ? 10.584 -30.617 -5.312 1.00 50.16 89 THR A C 1
ATOM 707 O O . THR A 1 89 ? 10.584 -30.354 -4.108 1.00 50.16 89 THR A O 1
ATOM 710 N N . LEU A 1 90 ? 10.854 -31.848 -5.751 1.00 50.56 90 LEU A N 1
ATOM 711 C CA . LEU A 1 90 ? 11.130 -32.991 -4.869 1.00 50.56 90 LEU A CA 1
ATOM 712 C C . LEU A 1 90 ? 12.335 -32.746 -3.925 1.00 50.56 90 LEU A C 1
ATOM 714 O O . LEU A 1 90 ? 12.470 -33.397 -2.891 1.00 50.56 90 LEU A O 1
ATOM 718 N N . GLU A 1 91 ? 13.179 -31.769 -4.262 1.00 53.31 91 GLU A N 1
ATOM 719 C CA . GLU A 1 91 ? 14.348 -31.320 -3.503 1.00 53.31 91 GLU A CA 1
ATOM 720 C C . GLU A 1 91 ? 13.960 -30.547 -2.227 1.00 53.31 91 GLU A C 1
ATOM 722 O O . GLU A 1 91 ? 14.554 -30.778 -1.172 1.00 53.31 91 GLU A O 1
ATOM 727 N N . ASP A 1 92 ? 12.895 -29.735 -2.273 1.00 47.38 92 ASP A N 1
ATOM 728 C CA . ASP A 1 92 ? 12.321 -29.078 -1.089 1.00 47.38 92 ASP A CA 1
ATOM 729 C C . ASP A 1 92 ? 11.627 -30.088 -0.154 1.00 47.38 92 ASP A C 1
ATOM 731 O O . ASP A 1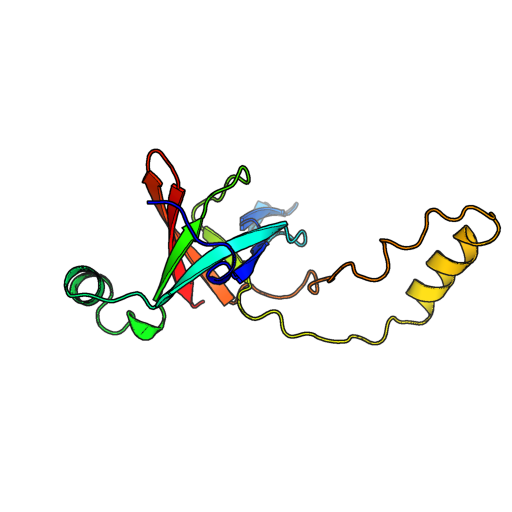 92 ? 11.624 -29.922 1.068 1.00 47.38 92 ASP A O 1
ATOM 735 N N . PHE A 1 93 ? 11.084 -31.182 -0.709 1.00 46.44 93 PHE A N 1
ATOM 736 C CA . PHE A 1 93 ? 10.497 -32.270 0.079 1.00 46.44 93 PHE A CA 1
ATOM 737 C C . PHE A 1 93 ? 11.563 -33.029 0.876 1.00 46.44 93 PHE A C 1
ATOM 739 O O . PHE A 1 93 ? 11.382 -33.259 2.069 1.00 46.44 93 PHE A O 1
ATOM 746 N N . ASN A 1 94 ? 12.696 -33.380 0.260 1.00 44.66 94 ASN A N 1
ATOM 747 C CA . ASN A 1 94 ? 13.749 -34.165 0.918 1.00 44.66 94 ASN A CA 1
ATOM 748 C C . ASN A 1 94 ? 14.450 -33.425 2.069 1.00 44.66 94 ASN A C 1
ATOM 750 O O . ASN A 1 94 ? 14.859 -34.066 3.039 1.00 44.66 94 ASN A O 1
ATOM 754 N N . CYS A 1 95 ? 14.544 -32.094 2.009 1.00 44.22 95 CYS A N 1
ATOM 755 C CA . CYS A 1 95 ? 15.058 -31.291 3.122 1.00 44.22 95 CYS A CA 1
ATOM 756 C C . CYS A 1 95 ? 14.103 -31.325 4.334 1.00 44.22 95 CYS A C 1
ATOM 758 O O . CYS A 1 95 ? 14.541 -31.380 5.485 1.00 44.22 95 CYS A O 1
ATOM 760 N N . LEU A 1 96 ? 12.790 -31.396 4.073 1.00 45.81 96 LEU A N 1
ATOM 761 C CA . LEU A 1 96 ? 11.766 -31.601 5.097 1.00 45.81 96 LEU A CA 1
ATOM 762 C C . LEU A 1 96 ? 11.862 -33.010 5.709 1.00 45.81 96 LEU A C 1
ATOM 764 O O . LEU A 1 96 ? 11.818 -33.147 6.927 1.00 45.81 96 LEU A O 1
ATOM 768 N N . VAL A 1 97 ? 12.055 -34.057 4.894 1.00 46.12 97 VAL A N 1
ATOM 769 C CA . VAL A 1 97 ? 12.067 -35.451 5.387 1.00 46.12 97 VAL A CA 1
ATOM 770 C C . VAL A 1 97 ? 13.290 -35.766 6.258 1.00 46.12 97 VAL A C 1
ATOM 772 O O . VAL A 1 97 ? 13.160 -36.515 7.225 1.00 46.12 97 VAL A O 1
ATOM 775 N N . HIS A 1 98 ? 14.454 -35.152 6.015 1.00 40.50 98 HIS A N 1
ATOM 776 C CA . HIS A 1 98 ? 15.645 -35.395 6.848 1.00 40.50 98 HIS A CA 1
ATOM 777 C C . HIS A 1 98 ? 15.514 -34.840 8.281 1.00 40.50 98 HIS A C 1
ATOM 779 O O . HIS A 1 98 ? 16.211 -35.298 9.181 1.00 40.50 98 HIS A O 1
ATOM 785 N N . SER A 1 99 ? 14.590 -33.901 8.515 1.00 42.81 99 SER A N 1
ATOM 786 C CA . SER A 1 99 ? 14.293 -33.372 9.856 1.00 42.81 99 SER A CA 1
ATOM 787 C C . SER A 1 99 ? 13.168 -34.136 10.574 1.00 42.81 99 SER A C 1
ATOM 789 O O . SER A 1 99 ? 12.941 -33.908 11.757 1.00 42.81 99 SER A O 1
ATOM 791 N N . LEU A 1 100 ? 12.464 -35.045 9.882 1.00 45.41 100 LEU A N 1
ATOM 792 C CA . LEU A 1 100 ? 11.294 -35.776 10.394 1.00 45.41 100 LEU A CA 1
ATOM 793 C C . LEU A 1 100 ? 11.629 -37.132 11.040 1.00 45.41 100 LEU A C 1
ATOM 795 O O . LEU A 1 100 ? 10.724 -37.832 11.489 1.00 45.41 100 LEU A O 1
ATOM 799 N N . VAL A 1 101 ? 12.910 -37.501 11.170 1.00 46.62 101 VAL A N 1
ATOM 800 C CA . VAL A 1 101 ? 13.322 -38.589 12.080 1.00 46.62 101 VAL A CA 1
ATOM 801 C C . VAL A 1 101 ? 13.569 -38.004 13.473 1.00 46.62 101 VAL A C 1
ATOM 803 O O . VAL A 1 101 ? 14.667 -38.031 14.018 1.00 46.62 101 VAL A O 1
ATOM 806 N N . GLY A 1 102 ? 12.517 -37.418 14.031 1.00 45.16 102 GLY A N 1
ATOM 807 C CA . GLY A 1 102 ? 12.486 -36.816 15.355 1.00 45.16 102 GLY A CA 1
ATOM 808 C C . GLY A 1 102 ? 11.034 -36.548 15.715 1.00 45.16 102 GLY A C 1
ATOM 809 O O . GLY A 1 102 ? 10.447 -35.587 15.235 1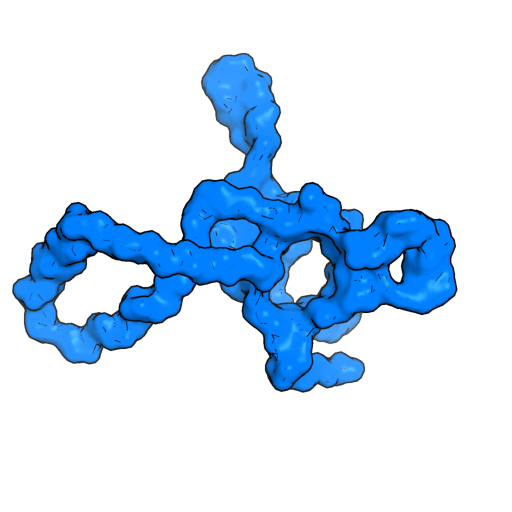.00 45.16 102 GLY A O 1
ATOM 810 N N . ASN A 1 103 ? 10.442 -37.457 16.490 1.00 50.12 103 ASN A N 1
ATOM 811 C CA . ASN A 1 103 ? 9.067 -37.352 16.973 1.00 50.12 103 ASN A CA 1
ATOM 812 C C . ASN A 1 103 ? 8.932 -36.121 17.883 1.00 50.12 103 ASN A C 1
ATOM 814 O O . ASN A 1 103 ? 9.339 -36.185 19.040 1.00 50.12 103 ASN A O 1
ATOM 818 N N . ASP A 1 104 ? 8.366 -35.030 17.374 1.00 44.12 104 ASP A N 1
ATOM 819 C CA . ASP A 1 104 ? 7.876 -33.918 18.189 1.00 44.12 104 ASP A CA 1
ATOM 820 C C . ASP A 1 104 ? 6.663 -33.279 17.490 1.00 44.12 104 ASP A C 1
ATOM 822 O O . ASP A 1 104 ? 6.752 -32.831 16.345 1.00 44.12 104 ASP A O 1
ATOM 826 N N . ASP A 1 105 ? 5.509 -33.261 18.163 1.00 49.59 105 ASP A N 1
ATOM 827 C CA . ASP A 1 105 ? 4.204 -32.777 17.677 1.00 49.59 105 ASP A CA 1
ATOM 828 C C . ASP A 1 105 ? 4.138 -31.249 17.403 1.00 49.59 105 ASP A C 1
ATOM 830 O O . ASP A 1 105 ? 3.061 -30.674 17.231 1.00 49.59 105 ASP A O 1
ATOM 834 N N . SER A 1 106 ? 5.280 -30.561 17.305 1.00 48.75 106 SER A N 1
ATOM 835 C CA . SER A 1 106 ? 5.376 -29.102 17.137 1.00 48.75 106 SER A CA 1
ATOM 836 C C . SER A 1 106 ? 5.491 -28.613 15.678 1.00 48.75 106 SER A C 1
ATOM 838 O O . SER A 1 106 ? 5.736 -27.428 15.447 1.00 48.75 106 SER A O 1
ATOM 840 N N . ILE A 1 107 ? 5.304 -29.472 14.665 1.00 44.59 107 ILE A N 1
ATOM 841 C CA . ILE A 1 107 ? 5.585 -29.154 13.238 1.00 44.59 107 ILE A CA 1
ATOM 842 C C . ILE A 1 107 ? 4.319 -28.832 12.406 1.00 44.59 107 ILE A C 1
ATOM 844 O O . ILE A 1 107 ? 4.345 -28.847 11.182 1.00 44.59 107 ILE A O 1
ATOM 848 N N . ASN A 1 108 ? 3.181 -28.498 13.016 1.00 39.97 108 ASN A N 1
ATOM 849 C CA . ASN A 1 108 ? 1.973 -28.115 12.258 1.00 39.97 108 ASN A CA 1
ATOM 850 C C . ASN A 1 108 ? 1.833 -26.636 11.794 1.00 39.97 108 ASN A C 1
ATOM 852 O O . ASN A 1 108 ? 0.918 -26.375 11.013 1.00 39.97 108 ASN A O 1
ATOM 856 N N . PRO A 1 109 ? 2.691 -25.651 12.151 1.00 40.72 109 PRO A N 1
ATOM 857 C CA . PRO A 1 109 ? 2.540 -24.293 11.598 1.00 40.72 109 PRO A CA 1
ATOM 858 C C . PRO A 1 109 ? 3.238 -24.015 10.252 1.00 40.72 109 PRO A C 1
ATOM 860 O O . PRO A 1 109 ? 2.899 -23.028 9.598 1.00 40.72 109 PRO A O 1
ATOM 863 N N . LEU A 1 110 ? 4.221 -24.819 9.816 1.00 41.56 110 LEU A N 1
ATOM 864 C CA . LEU A 1 110 ? 5.064 -24.450 8.660 1.00 41.56 110 LEU A CA 1
ATOM 865 C C . LEU A 1 110 ? 4.429 -24.701 7.278 1.00 41.56 110 LEU A C 1
ATOM 867 O O . LEU A 1 110 ? 4.912 -24.144 6.292 1.00 41.56 110 LEU A O 1
ATOM 871 N N . MET A 1 111 ? 3.336 -25.470 7.183 1.00 34.09 111 MET A N 1
ATOM 872 C CA . MET A 1 111 ? 2.686 -25.786 5.896 1.00 34.09 111 MET A CA 1
ATOM 873 C C . MET A 1 111 ? 1.909 -24.619 5.263 1.00 34.09 111 MET A C 1
ATOM 875 O O . MET A 1 111 ? 1.574 -24.683 4.084 1.00 34.09 111 MET A O 1
ATOM 879 N N . ASN A 1 112 ? 1.683 -23.524 5.996 1.00 40.81 112 ASN A N 1
ATOM 880 C CA . ASN A 1 112 ? 0.996 -22.333 5.484 1.00 40.81 112 ASN A CA 1
ATOM 881 C C . ASN A 1 112 ? 1.923 -21.121 5.329 1.00 40.81 112 ASN A C 1
ATOM 883 O O . ASN A 1 112 ? 1.450 -19.981 5.301 1.00 40.81 112 ASN A O 1
ATOM 887 N N . LYS A 1 113 ? 3.243 -21.320 5.198 1.00 40.12 113 LYS A N 1
ATOM 888 C CA . LYS A 1 113 ? 4.111 -20.224 4.760 1.00 40.12 113 LYS A CA 1
ATOM 889 C C . LYS A 1 113 ? 3.726 -19.903 3.317 1.00 40.12 113 LYS A C 1
ATOM 891 O O . LYS A 1 113 ? 4.114 -20.597 2.384 1.00 40.12 113 LYS A O 1
ATOM 896 N N . LYS A 1 114 ? 2.902 -18.871 3.136 1.00 42.56 114 LYS A N 1
ATOM 897 C CA . LYS A 1 114 ? 2.558 -18.303 1.833 1.00 42.56 114 LYS A CA 1
ATOM 898 C C . LYS A 1 114 ? 3.825 -17.659 1.275 1.00 42.56 114 LYS A C 1
ATOM 900 O O . LYS A 1 114 ? 4.067 -16.470 1.451 1.00 42.56 114 LYS A O 1
ATOM 905 N N . ILE A 1 115 ? 4.689 -18.486 0.690 1.00 44.91 115 ILE A N 1
ATOM 906 C CA . ILE A 1 115 ? 5.939 -18.056 0.074 1.00 44.91 115 ILE A CA 1
ATOM 907 C C . ILE A 1 115 ? 5.542 -17.324 -1.199 1.00 44.91 115 ILE A C 1
ATOM 909 O O . ILE A 1 115 ? 5.166 -17.920 -2.204 1.00 44.91 115 ILE A O 1
ATOM 913 N N . ILE A 1 116 ? 5.575 -16.002 -1.139 1.00 52.66 116 ILE A N 1
ATOM 914 C CA . ILE A 1 116 ? 5.566 -15.194 -2.350 1.00 52.66 116 ILE A CA 1
ATOM 915 C C . ILE A 1 116 ? 6.897 -15.447 -3.010 1.00 52.66 116 ILE A C 1
ATOM 917 O O . ILE A 1 116 ? 7.928 -15.341 -2.347 1.00 52.66 116 ILE A O 1
ATOM 921 N N . SER A 1 117 ? 6.873 -15.800 -4.294 1.00 52.78 117 SER A N 1
ATOM 922 C CA . SER A 1 117 ? 8.098 -16.030 -5.044 1.00 52.78 117 SER A CA 1
ATOM 923 C C . SER A 1 117 ? 9.045 -14.839 -4.801 1.00 52.78 117 SER A C 1
ATOM 925 O O . SER A 1 117 ? 8.643 -13.688 -5.026 1.00 52.78 117 SER A O 1
ATOM 927 N N . PRO A 1 118 ? 10.282 -15.066 -4.318 1.00 53.94 118 PRO A N 1
ATOM 928 C CA . PRO A 1 118 ? 11.213 -13.984 -3.980 1.00 53.94 118 PRO A CA 1
ATOM 929 C C . PRO A 1 118 ? 11.467 -13.061 -5.181 1.00 53.94 118 PRO A C 1
ATOM 931 O O . PRO A 1 118 ? 11.631 -11.857 -5.019 1.00 53.94 118 PRO A O 1
ATOM 934 N N . ASN A 1 119 ? 11.314 -13.599 -6.394 1.00 55.78 119 ASN A N 1
ATOM 935 C CA . ASN A 1 119 ? 11.455 -12.897 -7.668 1.00 55.78 119 ASN A CA 1
ATOM 936 C C . ASN A 1 119 ? 10.192 -12.131 -8.142 1.00 55.78 119 ASN A C 1
ATOM 938 O O . ASN A 1 119 ? 10.187 -11.527 -9.209 1.00 55.78 119 ASN A O 1
ATOM 942 N N . LEU A 1 120 ? 9.076 -12.148 -7.400 1.00 66.44 120 LEU A N 1
ATOM 943 C CA . LEU A 1 120 ? 7.871 -11.430 -7.834 1.00 66.44 120 LEU A CA 1
ATOM 944 C C . LEU A 1 120 ? 8.079 -9.913 -7.713 1.00 66.44 120 LEU A C 1
ATOM 946 O O . LEU A 1 120 ? 8.181 -9.391 -6.602 1.00 66.44 120 LEU A O 1
ATOM 950 N N . LYS A 1 121 ? 8.124 -9.200 -8.839 1.00 76.44 121 LYS A N 1
ATOM 951 C CA . LYS A 1 121 ? 8.150 -7.732 -8.848 1.00 76.44 121 LYS A CA 1
ATOM 952 C C . LYS A 1 121 ? 6.893 -7.184 -8.140 1.00 76.44 121 LYS A C 1
ATOM 954 O O . LYS A 1 121 ? 5.813 -7.726 -8.376 1.00 76.44 121 LYS A O 1
ATOM 959 N N . PRO A 1 122 ? 7.007 -6.151 -7.285 1.00 85.06 122 PRO A N 1
ATOM 960 C CA . PRO A 1 122 ? 5.836 -5.532 -6.671 1.00 85.06 122 PRO A CA 1
ATOM 961 C C . PRO A 1 122 ? 4.901 -4.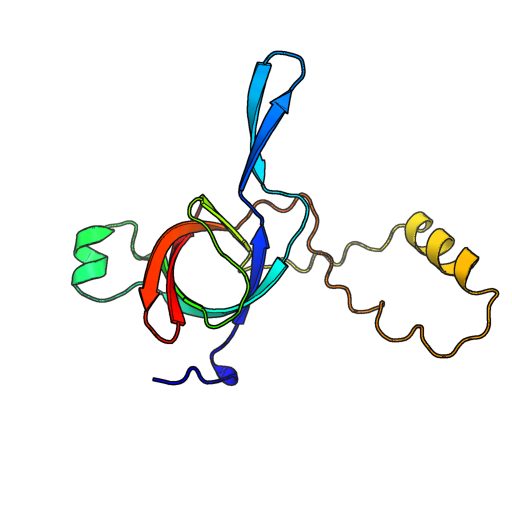925 -7.724 1.00 85.06 122 PRO A C 1
ATOM 963 O O . PRO A 1 122 ? 5.352 -4.422 -8.753 1.00 85.06 122 PRO A O 1
ATOM 966 N N . ASP A 1 123 ? 3.596 -4.973 -7.451 1.00 87.69 123 ASP A N 1
ATOM 967 C CA . ASP A 1 123 ? 2.560 -4.395 -8.317 1.00 87.69 123 ASP A CA 1
ATOM 968 C C . ASP A 1 123 ? 2.480 -2.866 -8.165 1.00 87.69 123 ASP A C 1
ATOM 970 O O . ASP A 1 123 ? 2.114 -2.149 -9.098 1.00 87.69 123 ASP A O 1
ATOM 974 N N . TYR A 1 124 ? 2.778 -2.371 -6.963 1.00 91.50 124 TYR A N 1
ATOM 975 C CA . TYR A 1 124 ? 2.677 -0.964 -6.606 1.00 91.50 124 TYR A CA 1
ATOM 976 C C . TYR A 1 124 ? 3.934 -0.484 -5.882 1.00 91.50 124 TYR A C 1
ATOM 978 O O . TYR A 1 124 ? 4.564 -1.240 -5.149 1.00 91.50 124 TYR A O 1
ATOM 986 N N . GLU A 1 125 ? 4.242 0.794 -6.040 1.00 93.12 125 GLU A N 1
ATOM 987 C CA . GLU A 1 125 ? 5.271 1.526 -5.312 1.00 93.12 125 GLU A CA 1
ATOM 988 C C . GLU A 1 125 ? 4.620 2.468 -4.295 1.00 93.12 125 GLU A C 1
ATOM 990 O O . GLU A 1 125 ? 3.598 3.104 -4.580 1.00 93.12 125 GLU A O 1
ATOM 995 N N . VAL A 1 126 ? 5.218 2.583 -3.112 1.00 94.06 126 VAL A N 1
ATOM 996 C CA . VAL A 1 126 ? 4.864 3.606 -2.127 1.00 94.06 126 VAL A CA 1
ATOM 997 C C . VAL A 1 126 ? 5.405 4.957 -2.587 1.00 94.06 126 VAL A C 1
ATOM 999 O O . VAL A 1 126 ? 6.608 5.200 -2.539 1.00 94.06 126 VAL A O 1
ATOM 1002 N N . ILE A 1 127 ? 4.509 5.859 -2.988 1.00 93.38 127 ILE A N 1
ATOM 1003 C CA . ILE A 1 127 ? 4.891 7.193 -3.479 1.00 93.38 127 ILE A CA 1
ATOM 1004 C C . ILE A 1 127 ? 4.839 8.278 -2.409 1.00 93.38 127 ILE A C 1
ATOM 1006 O O . ILE A 1 127 ? 5.394 9.351 -2.606 1.00 93.38 127 ILE A O 1
ATOM 1010 N N . SER A 1 128 ? 4.086 8.056 -1.331 1.00 92.81 128 SER A N 1
ATOM 1011 C CA . SER A 1 128 ? 3.946 9.039 -0.261 1.00 92.81 128 SER A CA 1
ATOM 1012 C C . SER A 1 128 ? 3.402 8.394 1.004 1.00 92.81 128 SER A C 1
ATOM 1014 O O . SER A 1 128 ? 2.508 7.542 0.947 1.00 92.81 128 SER A O 1
ATOM 1016 N N . ILE A 1 129 ? 3.908 8.849 2.148 1.00 93.88 129 ILE A N 1
ATOM 1017 C CA . ILE A 1 129 ? 3.472 8.427 3.476 1.00 93.88 129 ILE A CA 1
ATOM 1018 C C . ILE A 1 129 ? 3.121 9.670 4.287 1.00 93.88 129 ILE A C 1
ATOM 1020 O O . ILE A 1 129 ? 3.932 10.573 4.466 1.00 93.88 129 ILE A O 1
ATOM 1024 N N . GLN A 1 130 ? 1.901 9.703 4.809 1.00 91.50 130 GLN A N 1
ATOM 1025 C CA . GLN A 1 130 ? 1.407 10.766 5.672 1.00 91.50 130 GLN A CA 1
ATOM 1026 C C . GLN A 1 130 ? 1.145 10.188 7.068 1.00 91.50 130 GLN A C 1
ATOM 1028 O O . GLN A 1 130 ? 0.194 9.411 7.240 1.00 91.50 130 GLN A O 1
ATOM 1033 N N . PRO A 1 131 ? 1.977 10.521 8.069 1.00 91.25 131 PRO A N 1
ATOM 1034 C CA . PRO A 1 131 ? 1.798 10.020 9.420 1.00 91.25 131 PRO A CA 1
ATOM 1035 C C . PRO A 1 131 ? 0.665 10.752 10.148 1.00 91.25 131 PRO A C 1
ATOM 1037 O O . PRO A 1 131 ? 0.600 11.979 10.161 1.00 91.25 131 PRO A O 1
ATOM 1040 N N . TYR A 1 132 ? -0.207 9.992 10.809 1.00 88.75 132 TYR A N 1
ATOM 1041 C CA . TYR A 1 132 ? -1.212 10.496 11.745 1.00 88.75 132 TYR A CA 1
ATOM 1042 C C . TYR A 1 132 ? -1.004 9.861 13.120 1.00 88.75 132 TYR A C 1
ATOM 1044 O O . TYR A 1 132 ? -0.383 8.813 13.256 1.00 88.75 132 TYR A O 1
ATOM 1052 N N . SER A 1 133 ? -1.623 10.439 14.151 1.00 85.44 133 SER A N 1
ATOM 1053 C CA . SER A 1 133 ? -1.505 9.956 15.537 1.00 85.44 133 SER A CA 1
ATOM 1054 C C . SER A 1 133 ? -1.948 8.498 15.764 1.00 85.44 133 SER A C 1
ATOM 1056 O O . SER A 1 133 ? -1.668 7.950 16.823 1.00 85.44 133 SER A O 1
ATOM 1058 N N . THR A 1 134 ? -2.688 7.884 14.835 1.00 86.19 134 THR A N 1
ATOM 1059 C CA . THR A 1 134 ? -3.264 6.531 15.012 1.00 86.19 134 THR A CA 1
ATOM 1060 C C . THR A 1 134 ? -2.996 5.574 13.855 1.00 86.19 134 THR A C 1
ATOM 1062 O O . THR A 1 134 ? -3.248 4.382 13.995 1.00 86.19 134 THR A O 1
ATOM 1065 N N . HIS A 1 135 ? -2.554 6.081 12.707 1.00 88.00 135 HIS A N 1
ATOM 1066 C CA . HIS A 1 135 ? -2.369 5.310 11.481 1.00 88.00 135 HIS A CA 1
ATOM 1067 C C . HIS A 1 135 ? -1.463 6.077 10.515 1.00 88.00 135 HIS A C 1
ATOM 1069 O O . HIS A 1 135 ? -1.273 7.285 10.649 1.00 88.00 135 HIS A O 1
ATOM 1075 N N . LEU A 1 136 ? -0.943 5.380 9.514 1.00 91.38 136 LEU A N 1
ATOM 1076 C CA . LEU A 1 136 ? -0.275 5.969 8.362 1.00 91.38 136 LEU A CA 1
ATOM 1077 C C . LEU A 1 136 ? -1.245 5.953 7.181 1.00 91.38 136 LEU A C 1
ATOM 1079 O O . LEU A 1 136 ? -1.817 4.904 6.870 1.00 91.38 136 LEU A O 1
ATOM 1083 N N . ASN A 1 137 ? -1.419 7.094 6.515 1.00 92.19 137 ASN A N 1
ATOM 1084 C CA . ASN A 1 137 ? -2.020 7.119 5.186 1.00 92.19 137 ASN A CA 1
ATOM 1085 C C . ASN A 1 137 ? -0.902 6.944 4.168 1.00 92.19 137 ASN A C 1
ATOM 1087 O O . ASN A 1 137 ? 0.014 7.757 4.090 1.00 92.19 137 ASN A O 1
ATOM 1091 N N . ILE A 1 138 ? -0.981 5.873 3.398 1.00 93.56 138 ILE A N 1
ATOM 1092 C CA . ILE A 1 138 ? 0.034 5.487 2.431 1.00 93.56 138 ILE A CA 1
ATOM 1093 C C . ILE A 1 138 ? -0.597 5.591 1.055 1.00 93.56 138 ILE A C 1
ATOM 1095 O O . ILE A 1 138 ? -1.662 5.022 0.810 1.00 93.56 138 ILE A O 1
ATOM 1099 N N . THR A 1 139 ? 0.056 6.310 0.155 1.00 93.88 139 THR A N 1
ATOM 1100 C CA . THR A 1 139 ? -0.373 6.386 -1.237 1.00 93.88 139 THR A CA 1
ATOM 1101 C C . THR A 1 139 ? 0.487 5.457 -2.073 1.00 93.88 139 THR A C 1
ATOM 1103 O O . THR A 1 139 ? 1.714 5.540 -2.047 1.00 93.88 139 THR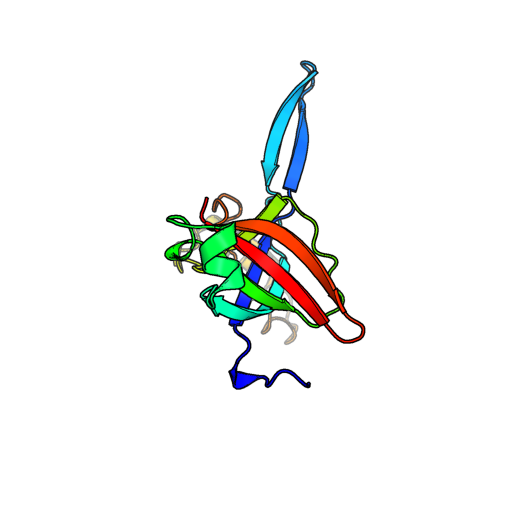 A O 1
ATOM 1106 N N . LEU A 1 140 ? -0.172 4.566 -2.807 1.00 93.56 140 LEU A N 1
ATOM 1107 C CA . LEU A 1 140 ? 0.463 3.585 -3.673 1.00 93.56 140 LEU A CA 1
ATOM 1108 C C . LEU A 1 140 ? 0.190 3.932 -5.133 1.00 93.56 140 LEU A C 1
ATOM 1110 O O . LEU A 1 140 ? -0.949 4.249 -5.481 1.00 93.56 140 LEU A O 1
ATOM 1114 N N . LYS A 1 141 ? 1.196 3.803 -5.992 1.00 93.00 141 LYS A N 1
ATOM 1115 C CA . LYS A 1 141 ? 1.074 3.964 -7.445 1.00 93.00 141 LYS A CA 1
ATOM 1116 C C . LYS A 1 141 ? 1.458 2.666 -8.139 1.00 93.00 141 LYS A C 1
ATOM 1118 O O . LYS A 1 141 ? 2.440 2.041 -7.762 1.00 93.00 141 LYS A O 1
ATOM 1123 N N . ARG A 1 142 ? 0.675 2.242 -9.130 1.00 91.56 142 ARG A N 1
ATOM 1124 C CA . ARG A 1 142 ? 0.985 1.034 -9.907 1.00 91.56 142 ARG A CA 1
ATOM 1125 C C . ARG A 1 142 ? 2.272 1.225 -10.725 1.00 91.56 142 ARG A C 1
ATOM 1127 O O . ARG A 1 142 ? 2.433 2.287 -11.327 1.00 91.56 142 ARG A O 1
ATOM 1134 N N . ILE A 1 143 ? 3.130 0.201 -10.744 1.00 86.94 143 ILE A N 1
ATOM 1135 C CA . ILE A 1 143 ? 4.395 0.143 -11.508 1.00 86.94 143 ILE A CA 1
ATOM 1136 C C . ILE A 1 143 ? 4.162 -0.451 -12.904 1.00 86.94 143 ILE A C 1
ATOM 1138 O O . ILE A 1 143 ? 3.224 -1.269 -13.057 1.00 86.94 143 ILE A O 1
#

Secondary structure (DSSP, 8-state):
-PPPGGG-EEEEEEEEEEEEPTTS-EEEEEEEEEEEEEEEEEE--SHHHHHHHGGGGGGEEEEEE-SS----TT-EEESS-----PPPPHHHHHHHHHT-SS--TT-SSGGG-----TT---SEEEEEEEE-SS-EEEEEEE-

Sequence (143 aa):
MRLRERDLVTVYLKRWQEIEDDEGNSIKGYSNEAIELKMNVQSAGGQIAATLYGSELPYVKACKYQGEVVIQEKDGICLYTKLLIQPLTLEDFNCLVHSLVGNDDSINPLMNKKIISPNLKPDYEVISIQPYSTHLNITLKRI

Radius of gyration: 18.96 Å; chains: 1; bounding box: 45×56×34 Å

Foldseek 3Di:
DDDDQVQKAKKWKWDWDFDQDPVRDTDTDTFLDIDIFIKRKAQDDDPVLCVVQPVQSRQKIKIKGFDDDDDDFFIFMARDQPPPPPPPPVVVVVVVVVVPVDDDPPPPPPVPPSNRRSPDGGQWTFHDWDDDPGIITTMIGGD

pLDDT: mean 74.79, std 19.11, range [34.09, 94.06]